Protein AF-A0A850H699-F1 (afdb_monomer_lite)

Organism: NCBI:txid2744473

Secondary structure (DSSP, 8-state):
---GGG--HHHHHHHHHHHHHS--TTHHHHHHHHHHHHHHHHHHHHT----PSPPPP-------SPTT--HHHHHHHHHHHHHHHHHHHHHHHHHHHHHHHHHHHHHHHTT--HHHHHHHHHHHHHHHHHHHHHHHHHHHHHHHHHHHHHHHHTT--

pLDDT: mean 83.94, std 10.74, range [43.38, 96.5]

Structure (mmCIF, N/CA/C/O backbone):
data_AF-A0A850H699-F1
#
_entry.id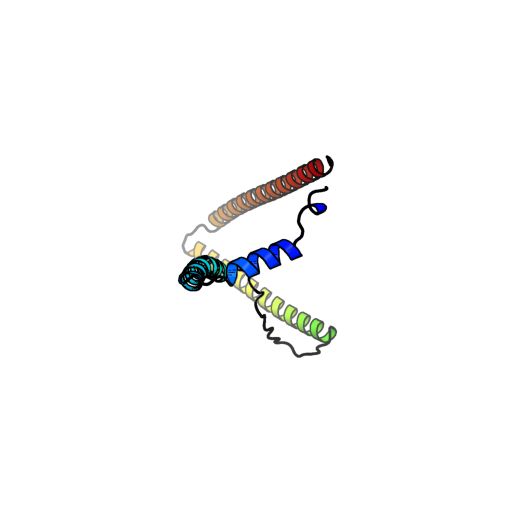   AF-A0A850H699-F1
#
loop_
_atom_site.group_PDB
_atom_site.id
_atom_site.type_symbol
_atom_site.label_atom_id
_atom_site.label_alt_id
_atom_site.label_comp_id
_atom_site.label_asym_id
_atom_site.label_entity_id
_atom_site.label_seq_id
_atom_site.pdbx_PDB_ins_code
_atom_site.Cartn_x
_atom_site.Cartn_y
_atom_site.Cartn_z
_atom_site.occupancy
_atom_site.B_iso_or_equiv
_atom_site.auth_seq_id
_atom_site.auth_comp_id
_atom_site.auth_asym_id
_atom_site.auth_atom_id
_atom_site.pdbx_PDB_model_num
ATOM 1 N N . MET A 1 1 ? 30.683 34.023 -32.585 1.00 48.34 1 MET A N 1
ATOM 2 C CA . MET A 1 1 ? 30.861 32.611 -32.997 1.00 48.34 1 MET A CA 1
ATOM 3 C C . MET A 1 1 ? 31.585 32.541 -34.344 1.00 48.34 1 MET A C 1
ATOM 5 O O . MET A 1 1 ? 30.946 32.694 -35.373 1.00 48.34 1 MET A O 1
ATOM 9 N N . ARG A 1 2 ? 32.918 32.373 -34.366 1.00 56.72 2 ARG A N 1
ATOM 10 C CA . ARG A 1 2 ? 33.699 32.250 -35.620 1.00 56.72 2 ARG A CA 1
ATOM 11 C C . ARG A 1 2 ? 34.943 31.365 -35.447 1.00 56.72 2 ARG A C 1
ATOM 13 O O . ARG A 1 2 ? 36.047 31.776 -35.778 1.00 56.72 2 ARG A O 1
ATOM 20 N N . MET A 1 3 ? 34.774 30.172 -34.872 1.00 56.69 3 MET A N 1
ATOM 21 C CA . MET A 1 3 ? 35.878 29.210 -34.679 1.00 56.69 3 MET A CA 1
ATOM 22 C C . MET A 1 3 ? 35.869 28.050 -35.687 1.00 56.69 3 MET A C 1
ATOM 24 O O . MET A 1 3 ? 36.895 27.417 -35.887 1.00 56.69 3 MET A O 1
ATOM 28 N N . ILE A 1 4 ? 34.760 27.812 -36.392 1.00 59.44 4 ILE A N 1
ATOM 29 C CA . ILE A 1 4 ? 34.589 26.633 -37.263 1.00 59.44 4 ILE A CA 1
ATOM 30 C C . ILE A 1 4 ? 35.245 26.823 -38.650 1.00 59.44 4 ILE A C 1
ATOM 32 O O . ILE A 1 4 ? 35.544 25.858 -39.337 1.00 59.44 4 ILE A O 1
ATOM 36 N N . THR A 1 5 ? 35.563 28.056 -39.059 1.00 61.34 5 THR A N 1
ATOM 37 C CA . THR A 1 5 ? 36.069 28.359 -40.416 1.00 61.34 5 THR A CA 1
ATOM 38 C C . THR A 1 5 ? 37.568 28.071 -40.616 1.00 61.34 5 THR A C 1
ATOM 40 O O . THR A 1 5 ? 38.038 28.092 -41.748 1.00 61.34 5 THR A O 1
ATOM 43 N N . ARG A 1 6 ? 38.340 27.816 -39.546 1.00 62.47 6 ARG A N 1
ATOM 44 C CA . ARG A 1 6 ? 39.788 27.505 -39.636 1.00 62.47 6 ARG A CA 1
ATOM 45 C C . ARG A 1 6 ? 40.108 26.012 -39.538 1.00 62.47 6 ARG A C 1
ATOM 47 O O . ARG A 1 6 ? 41.221 25.623 -39.874 1.00 62.47 6 ARG A O 1
ATOM 54 N N . T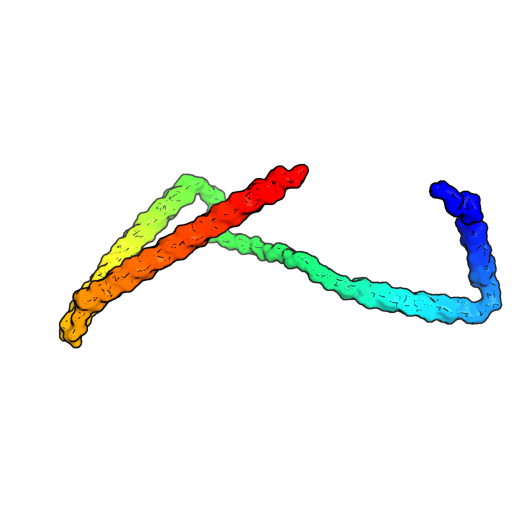YR A 1 7 ? 39.159 25.183 -39.107 1.00 64.31 7 TYR A N 1
ATOM 55 C CA . TYR A 1 7 ? 39.348 23.740 -39.000 1.00 64.31 7 TYR A CA 1
ATOM 56 C C . TYR A 1 7 ? 38.724 23.066 -40.217 1.00 64.31 7 TYR A C 1
ATOM 58 O O . TYR A 1 7 ? 37.514 23.122 -40.411 1.00 64.31 7 TYR A O 1
ATOM 66 N N . ASN A 1 8 ? 39.555 22.447 -41.056 1.00 78.75 8 ASN A N 1
ATOM 67 C CA . ASN A 1 8 ? 39.092 21.624 -42.167 1.00 78.75 8 ASN A CA 1
ATOM 68 C C . ASN A 1 8 ? 38.991 20.160 -41.688 1.00 78.75 8 ASN A C 1
ATOM 70 O O . ASN A 1 8 ? 40.013 19.469 -41.657 1.00 78.75 8 ASN A O 1
ATOM 74 N N . PRO A 1 9 ? 37.794 19.663 -41.314 1.00 78.38 9 PRO A N 1
ATOM 75 C CA . PRO A 1 9 ? 37.633 18.324 -40.741 1.00 78.38 9 PRO A CA 1
ATOM 76 C C . PRO A 1 9 ? 38.037 17.214 -41.718 1.00 78.38 9 PRO A C 1
ATOM 78 O O . PRO A 1 9 ? 38.524 16.168 -41.297 1.00 78.38 9 PRO A O 1
ATOM 81 N N . LYS A 1 10 ? 37.905 17.454 -43.031 1.00 80.12 10 LYS A N 1
ATOM 82 C CA . LYS A 1 10 ? 38.325 16.497 -44.063 1.00 80.12 10 LYS A CA 1
ATOM 83 C C . LYS A 1 10 ? 39.846 16.361 -44.114 1.00 80.12 10 LYS A C 1
ATOM 85 O O . LYS A 1 10 ? 40.349 15.249 -44.233 1.00 80.12 10 LYS A O 1
ATOM 90 N N . ALA A 1 11 ? 40.568 17.476 -43.991 1.00 81.25 11 ALA A N 1
ATOM 91 C CA . ALA A 1 11 ? 42.029 17.471 -43.961 1.00 81.25 11 ALA A CA 1
ATOM 92 C C . ALA A 1 11 ? 42.565 16.821 -42.677 1.00 81.25 11 ALA A C 1
ATOM 94 O O . ALA A 1 11 ? 43.474 16.005 -42.755 1.00 81.25 11 ALA A O 1
ATOM 95 N N . GLY A 1 12 ? 41.957 17.109 -41.519 1.00 82.81 12 GLY A N 1
ATOM 96 C CA . GLY A 1 12 ? 42.345 16.485 -40.248 1.00 82.81 12 GLY A CA 1
ATOM 97 C C . GLY A 1 12 ? 42.138 14.968 -40.232 1.00 82.81 12 GLY A C 1
ATOM 98 O O . GLY A 1 12 ? 43.000 14.232 -39.763 1.00 82.81 12 GLY A O 1
ATOM 99 N N . PHE A 1 13 ? 41.034 14.478 -40.806 1.00 86.19 13 PHE A N 1
ATOM 100 C CA . 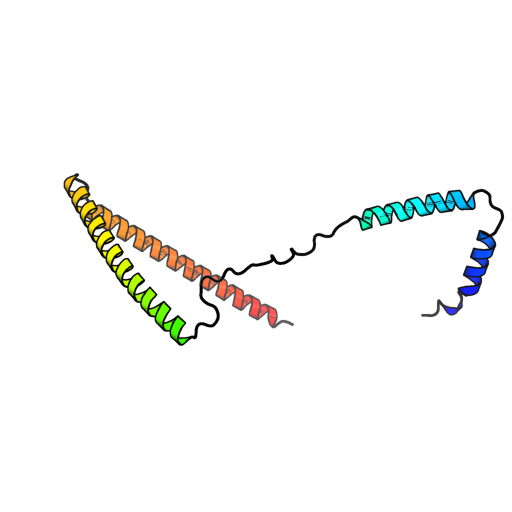PHE A 1 13 ? 40.800 13.038 -40.935 1.00 86.19 13 PHE A CA 1
ATOM 101 C C . PHE A 1 13 ? 41.794 12.366 -41.896 1.00 86.19 13 PHE A C 1
ATOM 103 O O . PHE A 1 13 ? 42.282 11.274 -41.614 1.00 86.19 13 PHE A O 1
ATOM 110 N N . ALA A 1 14 ? 42.121 13.020 -43.015 1.00 85.25 14 ALA A N 1
ATOM 111 C CA . ALA A 1 14 ? 43.112 12.516 -43.964 1.00 85.25 14 ALA A CA 1
ATOM 112 C C . ALA A 1 14 ? 44.522 12.447 -43.349 1.00 85.25 14 ALA A C 1
ATOM 114 O O . ALA A 1 14 ? 45.226 11.460 -43.561 1.00 85.25 14 ALA A O 1
ATOM 115 N N . ASP A 1 15 ? 44.906 13.453 -42.560 1.00 84.00 15 ASP A N 1
ATOM 116 C CA . ASP A 1 15 ? 46.196 13.504 -41.864 1.00 84.00 15 ASP A CA 1
ATOM 117 C C . ASP A 1 15 ? 46.294 12.423 -40.773 1.00 84.00 15 ASP A C 1
ATOM 119 O O . ASP A 1 15 ? 47.259 11.660 -40.721 1.00 84.00 15 ASP A O 1
ATOM 123 N N . PHE A 1 16 ? 45.225 12.244 -39.988 1.00 85.69 16 PHE A N 1
ATOM 124 C CA . PHE A 1 16 ? 45.109 11.147 -39.024 1.00 85.69 16 PHE A CA 1
ATOM 125 C C . PHE A 1 16 ? 45.217 9.767 -39.688 1.00 85.69 16 PHE A C 1
ATOM 127 O O . PHE A 1 16 ? 45.956 8.904 -39.217 1.00 85.69 16 PHE A O 1
ATOM 134 N N . TRP A 1 17 ? 44.509 9.549 -40.800 1.00 85.62 17 TRP A N 1
ATOM 135 C CA . TRP A 1 17 ? 44.537 8.277 -41.525 1.00 85.62 17 TRP A CA 1
ATOM 136 C C . TRP A 1 17 ? 45.917 7.974 -42.116 1.00 85.62 17 TRP A C 1
ATOM 138 O O . TRP A 1 17 ? 46.363 6.823 -42.110 1.00 85.62 17 TRP A O 1
ATOM 148 N N . ASN A 1 18 ? 46.608 9.007 -42.600 1.00 86.56 18 ASN A N 1
ATOM 149 C CA . ASN A 1 18 ? 47.973 8.896 -43.096 1.00 86.56 18 ASN A CA 1
ATOM 150 C C . ASN A 1 18 ? 48.942 8.470 -41.979 1.00 86.56 18 ASN A C 1
ATOM 152 O O . ASN A 1 18 ? 49.715 7.530 -42.170 1.00 86.56 18 ASN A O 1
ATOM 156 N N . GLU A 1 19 ? 48.851 9.086 -40.795 1.00 83.62 19 GLU A N 1
ATOM 157 C CA . GLU A 1 19 ? 49.666 8.711 -39.630 1.00 83.62 19 GLU A CA 1
ATOM 158 C C . GLU A 1 19 ? 49.338 7.295 -39.135 1.00 83.62 19 GLU A C 1
ATOM 160 O O . GLU A 1 19 ? 50.232 6.485 -38.896 1.00 83.62 19 GLU A O 1
ATOM 165 N N . PHE A 1 20 ? 48.053 6.945 -39.070 1.00 81.81 20 PHE A N 1
ATOM 166 C CA . PHE A 1 20 ? 47.583 5.632 -38.625 1.00 81.81 20 PHE A CA 1
ATOM 167 C C . PHE A 1 20 ? 48.072 4.480 -39.523 1.00 81.81 20 PHE A C 1
ATOM 169 O O . PHE A 1 20 ? 48.343 3.363 -39.060 1.00 81.81 20 PHE A O 1
ATOM 176 N N . ARG A 1 21 ? 48.215 4.739 -40.830 1.00 81.44 21 ARG A N 1
ATOM 177 C CA . ARG A 1 21 ? 48.663 3.745 -41.813 1.00 81.44 21 ARG A CA 1
ATOM 178 C C . ARG A 1 21 ? 50.179 3.517 -41.786 1.00 81.44 21 ARG A C 1
ATOM 180 O O . ARG A 1 21 ? 50.620 2.476 -42.285 1.00 81.44 21 ARG A O 1
ATOM 187 N N . ARG A 1 22 ? 50.972 4.395 -41.154 1.00 84.06 22 ARG A N 1
ATOM 188 C CA . ARG A 1 22 ? 52.435 4.244 -41.051 1.00 84.06 22 ARG A CA 1
ATOM 189 C C . ARG A 1 22 ? 52.844 2.915 -40.403 1.00 84.06 22 ARG A C 1
ATOM 191 O O . ARG A 1 22 ? 52.192 2.475 -39.457 1.00 84.06 22 ARG A O 1
ATOM 198 N N . PRO A 1 23 ? 53.920 2.260 -40.880 1.00 77.12 23 PRO A N 1
ATOM 199 C CA . PRO A 1 23 ? 54.410 0.984 -40.363 1.00 77.12 23 PRO A CA 1
ATOM 200 C C . PRO A 1 23 ? 55.000 1.097 -38.946 1.00 77.12 23 PRO A C 1
ATOM 202 O O . PRO A 1 23 ? 56.211 1.090 -38.775 1.00 77.12 23 PRO A O 1
ATOM 205 N N . ASN A 1 24 ? 54.146 1.186 -37.921 1.00 80.56 24 ASN A N 1
ATOM 206 C CA . ASN A 1 24 ? 54.548 1.106 -36.513 1.00 80.56 24 ASN A CA 1
ATOM 207 C C . ASN A 1 24 ? 54.186 -0.280 -35.931 1.00 80.56 24 ASN A C 1
ATOM 209 O O . ASN A 1 24 ? 53.016 -0.680 -36.040 1.00 80.56 24 ASN A O 1
ATOM 213 N N . PRO A 1 25 ? 55.143 -1.011 -35.322 1.00 83.44 25 PRO A N 1
ATOM 214 C CA . PRO A 1 25 ? 54.891 -2.319 -34.711 1.00 83.44 25 PRO A CA 1
ATOM 215 C C . PRO A 1 25 ? 53.939 -2.263 -33.503 1.00 83.44 25 PRO A C 1
ATOM 217 O O . PRO A 1 25 ? 53.203 -3.217 -33.269 1.00 83.44 25 PRO A O 1
ATOM 220 N N . TYR A 1 26 ? 53.880 -1.146 -32.769 1.00 84.81 26 TYR A N 1
ATOM 221 C CA . TYR A 1 26 ? 53.115 -1.038 -31.517 1.00 84.81 26 TYR A CA 1
ATOM 222 C C . TYR A 1 26 ? 51.705 -0.453 -31.667 1.00 84.81 26 TYR A C 1
ATOM 224 O O . TYR A 1 26 ? 51.009 -0.268 -30.669 1.00 84.81 26 TYR A O 1
ATOM 232 N N . ARG A 1 27 ? 51.239 -0.193 -32.896 1.00 84.12 27 ARG A N 1
ATOM 233 C CA . ARG A 1 27 ? 49.936 0.457 -33.129 1.00 84.12 27 ARG A CA 1
ATOM 234 C C . ARG A 1 27 ? 48.764 -0.325 -32.527 1.00 84.12 27 ARG A C 1
ATOM 236 O O . ARG A 1 27 ? 47.950 0.234 -31.805 1.00 84.12 27 ARG A O 1
ATOM 243 N N . TRP A 1 28 ? 48.707 -1.627 -32.793 1.00 86.38 28 TRP A N 1
ATOM 244 C CA . TRP A 1 28 ? 47.604 -2.487 -32.381 1.00 86.38 28 TRP A CA 1
ATOM 245 C C . TRP A 1 28 ? 47.640 -2.772 -30.878 1.00 86.38 28 TRP A C 1
ATOM 247 O O . TRP A 1 28 ? 46.590 -2.641 -30.257 1.00 86.38 28 TRP A O 1
ATOM 257 N N . PRO A 1 29 ? 48.807 -3.056 -30.260 1.00 91.31 29 PRO A N 1
ATOM 258 C CA . PRO A 1 29 ? 48.903 -3.178 -28.808 1.00 91.31 29 PRO A CA 1
ATOM 259 C C . PRO A 1 29 ? 48.442 -1.928 -28.050 1.00 91.31 29 PRO A C 1
ATOM 261 O O . PRO A 1 29 ? 47.638 -2.038 -27.131 1.00 91.31 29 PRO A O 1
ATOM 264 N N . ILE A 1 30 ? 48.900 -0.734 -28.443 1.00 90.06 30 ILE A N 1
ATOM 265 C CA . ILE A 1 30 ? 48.552 0.511 -27.737 1.00 90.06 30 ILE A CA 1
ATOM 266 C C . ILE A 1 30 ? 47.060 0.836 -27.902 1.00 90.06 30 ILE A C 1
ATOM 268 O O . ILE A 1 30 ? 46.393 1.211 -26.935 1.00 90.06 30 ILE A O 1
ATOM 272 N N . LEU A 1 31 ? 46.512 0.648 -29.107 1.00 89.81 31 LEU A N 1
ATOM 273 C CA . LEU A 1 31 ? 45.079 0.821 -29.368 1.00 89.81 31 LEU A CA 1
ATOM 274 C C . LEU A 1 31 ? 44.230 -0.190 -28.598 1.00 89.81 31 LEU A C 1
ATOM 276 O O . LEU A 1 31 ? 43.202 0.178 -28.041 1.00 89.81 31 LEU A O 1
ATOM 280 N N . ALA A 1 32 ? 44.670 -1.445 -28.526 1.00 93.12 32 ALA A N 1
ATOM 281 C CA . ALA A 1 32 ? 43.974 -2.473 -27.770 1.00 93.12 32 ALA A CA 1
ATOM 282 C C . ALA A 1 32 ? 43.964 -2.144 -26.273 1.00 93.12 32 ALA A C 1
ATOM 284 O O . ALA A 1 32 ? 42.907 -2.181 -25.659 1.00 93.12 32 ALA A O 1
ATOM 285 N N . VAL A 1 33 ? 45.101 -1.754 -25.688 1.00 96.12 33 VAL A N 1
ATOM 286 C CA . VAL A 1 33 ? 45.185 -1.420 -24.254 1.00 96.12 33 VAL A CA 1
ATOM 287 C C . VAL A 1 33 ? 44.330 -0.196 -23.910 1.00 96.12 33 VAL A C 1
ATOM 289 O O . VAL A 1 33 ? 43.546 -0.242 -22.963 1.00 96.12 33 VAL A O 1
ATOM 292 N N . SER A 1 34 ? 44.437 0.881 -24.691 1.00 94.44 34 SER A N 1
ATOM 293 C CA . SER A 1 34 ? 43.645 2.104 -24.472 1.00 94.44 34 SER A CA 1
ATOM 294 C C . SER A 1 34 ? 42.145 1.884 -24.696 1.00 94.44 34 SER A C 1
ATOM 296 O O . SER A 1 34 ? 41.321 2.370 -23.915 1.00 94.44 34 SER A O 1
ATOM 298 N N . GLY A 1 35 ? 41.785 1.100 -25.715 1.00 95.56 35 GLY A N 1
ATOM 299 C CA . GLY A 1 35 ? 40.417 0.662 -25.959 1.00 95.56 35 GLY A CA 1
ATOM 300 C C . GLY A 1 35 ? 39.883 -0.162 -24.793 1.00 95.56 35 GLY A C 1
ATOM 301 O O . GLY A 1 35 ? 38.846 0.185 -24.240 1.00 95.56 35 GLY A O 1
ATOM 302 N N . CYS A 1 36 ? 40.614 -1.190 -24.357 1.00 96.50 36 CYS A N 1
ATOM 303 C CA . CYS A 1 36 ? 40.228 -2.038 -23.230 1.00 96.50 36 CYS A CA 1
ATOM 304 C C . CYS A 1 36 ? 39.972 -1.229 -21.956 1.00 96.50 36 CYS A C 1
ATOM 306 O O . CYS A 1 36 ? 38.943 -1.444 -21.330 1.00 96.50 36 CYS A O 1
ATOM 308 N N . MET A 1 37 ? 40.843 -0.275 -21.602 1.00 94.75 37 MET A N 1
ATOM 309 C CA . MET A 1 37 ? 40.636 0.579 -20.421 1.00 94.75 37 MET A CA 1
ATOM 310 C C . MET A 1 37 ? 39.372 1.444 -20.524 1.00 94.75 37 MET A C 1
ATOM 312 O O . MET A 1 37 ? 38.646 1.625 -19.547 1.00 94.75 37 MET A O 1
ATOM 316 N N . THR A 1 38 ? 39.092 1.974 -21.716 1.00 94.94 38 THR A N 1
ATOM 317 C CA . THR A 1 38 ? 37.920 2.829 -21.945 1.00 94.94 38 THR A CA 1
ATOM 318 C C . THR A 1 38 ? 36.634 2.004 -21.931 1.00 94.94 38 THR A C 1
ATOM 320 O O . THR A 1 38 ? 35.677 2.337 -21.234 1.00 94.94 38 THR A O 1
ATOM 323 N N . PHE A 1 39 ? 36.616 0.888 -22.660 1.00 95.56 39 PHE A N 1
ATOM 324 C CA . PHE A 1 39 ? 35.464 -0.002 -22.723 1.00 95.56 39 PHE A CA 1
ATOM 325 C C . PHE A 1 39 ? 35.209 -0.717 -21.399 1.00 95.56 39 PHE A C 1
ATOM 327 O O . PHE A 1 39 ? 34.048 -0.935 -21.078 1.00 95.56 39 PHE A O 1
ATOM 334 N N . SER A 1 40 ? 36.233 -1.020 -20.593 1.00 94.81 40 SER A N 1
ATOM 335 C CA . SER A 1 40 ? 36.025 -1.590 -19.256 1.00 94.81 40 SER A CA 1
ATOM 336 C C . SER A 1 40 ? 35.291 -0.627 -18.328 1.00 94.81 40 SER A C 1
ATOM 338 O O . SER A 1 40 ? 34.426 -1.055 -17.569 1.00 94.81 40 SER A O 1
ATOM 340 N N . LEU A 1 41 ? 35.591 0.673 -18.415 1.00 93.06 41 LEU A N 1
ATOM 341 C CA . LEU A 1 41 ? 34.887 1.689 -17.634 1.00 93.06 41 LEU A CA 1
ATOM 342 C C . LEU A 1 41 ? 33.425 1.805 -18.084 1.00 93.06 41 LEU A C 1
ATOM 344 O O . LEU A 1 41 ? 32.522 1.789 -17.253 1.00 93.06 41 LEU A O 1
ATOM 348 N N . LEU A 1 42 ? 33.186 1.861 -19.398 1.00 92.19 42 LEU A N 1
ATOM 349 C CA . LEU A 1 42 ? 31.828 1.904 -19.948 1.00 92.19 42 LEU A CA 1
ATOM 350 C C . LEU A 1 42 ? 31.033 0.639 -19.611 1.00 92.19 42 LEU A C 1
ATOM 352 O O . LEU A 1 42 ? 29.859 0.733 -19.279 1.00 92.19 42 LEU A O 1
ATOM 356 N N . TRP A 1 43 ? 31.671 -0.529 -19.655 1.00 92.38 43 TRP A N 1
ATOM 357 C CA . TRP A 1 43 ? 31.068 -1.808 -19.286 1.00 92.38 43 TRP A CA 1
ATOM 358 C C . TRP A 1 43 ? 30.680 -1.865 -17.805 1.00 92.38 43 TRP A C 1
ATOM 360 O O . TRP A 1 43 ? 29.661 -2.456 -17.460 1.00 92.38 43 TRP A O 1
ATOM 370 N N . MET A 1 44 ? 31.477 -1.253 -16.925 1.00 89.12 44 MET A N 1
ATOM 371 C CA . MET A 1 44 ? 31.163 -1.152 -15.499 1.00 89.12 44 MET A CA 1
ATOM 372 C C . MET A 1 44 ? 29.948 -0.250 -15.256 1.00 89.12 44 MET A C 1
ATOM 374 O O . MET A 1 44 ? 29.059 -0.629 -14.506 1.00 89.12 44 MET A O 1
ATOM 378 N N . VAL A 1 45 ? 29.886 0.905 -15.922 1.00 87.56 45 VAL A N 1
ATOM 379 C CA . VAL A 1 45 ? 28.751 1.836 -15.802 1.00 87.56 45 VAL A CA 1
ATOM 380 C C . VAL A 1 45 ? 27.481 1.263 -16.440 1.00 87.56 45 VAL A C 1
ATOM 382 O O . VAL A 1 45 ? 26.394 1.423 -15.906 1.00 87.56 45 VAL A O 1
ATOM 385 N N . ALA A 1 46 ? 27.599 0.554 -17.564 1.00 86.06 46 ALA A N 1
ATOM 386 C CA . ALA A 1 46 ? 26.454 -0.026 -18.268 1.00 86.06 46 ALA A CA 1
ATOM 387 C C . ALA A 1 46 ? 25.753 -1.161 -17.499 1.00 86.06 46 ALA A C 1
ATOM 389 O O . ALA A 1 46 ? 24.636 -1.518 -17.854 1.00 86.06 46 ALA A O 1
ATOM 390 N N . GLN A 1 47 ? 26.402 -1.737 -16.483 1.00 81.50 47 GLN A N 1
ATOM 391 C CA . GLN A 1 47 ? 25.804 -2.742 -15.597 1.00 81.50 47 GLN A CA 1
ATOM 392 C C . GLN A 1 47 ? 24.974 -2.132 -14.464 1.00 81.50 47 GLN A C 1
ATOM 394 O O . GLN A 1 47 ? 24.342 -2.871 -13.712 1.00 81.50 47 GLN A O 1
ATOM 399 N N . GLU A 1 48 ? 25.012 -0.814 -14.284 1.00 77.44 48 GLU A N 1
ATOM 400 C CA . GLU A 1 48 ? 24.261 -0.165 -13.222 1.00 77.44 48 GLU A CA 1
ATOM 401 C C . GLU A 1 48 ? 22.778 -0.079 -13.608 1.00 77.44 48 GLU A C 1
ATOM 403 O O . GLU A 1 48 ? 22.355 0.793 -14.368 1.00 77.44 48 GLU A O 1
ATOM 408 N N . ASP A 1 49 ? 21.980 -1.005 -13.078 1.00 72.56 49 ASP A N 1
ATOM 409 C CA . ASP A 1 49 ? 20.527 -0.945 -13.172 1.00 72.56 49 ASP A CA 1
ATOM 410 C C . ASP A 1 49 ? 20.000 0.108 -12.190 1.00 72.56 49 ASP A C 1
ATOM 412 O O . ASP A 1 49 ? 19.999 -0.071 -10.968 1.00 72.56 49 ASP A O 1
ATOM 416 N N . VAL A 1 50 ? 19.519 1.230 -12.726 1.00 68.81 50 VAL A N 1
ATOM 417 C CA . VAL A 1 50 ? 18.743 2.193 -11.942 1.00 68.81 50 VAL A CA 1
ATOM 418 C C . VAL A 1 50 ? 17.408 1.534 -11.614 1.00 68.81 50 VAL A C 1
ATOM 420 O O . VAL A 1 50 ? 16.614 1.256 -12.514 1.00 68.81 50 VAL A O 1
ATOM 423 N N . ILE A 1 51 ? 17.148 1.286 -10.327 1.00 67.12 51 ILE A N 1
ATOM 424 C CA . ILE A 1 51 ? 15.848 0.798 -9.856 1.00 67.12 51 ILE A CA 1
ATOM 425 C C . ILE A 1 51 ? 14.806 1.861 -10.220 1.00 67.12 51 ILE A C 1
ATOM 427 O O . ILE A 1 51 ? 14.681 2.891 -9.556 1.00 67.12 51 ILE A O 1
ATOM 431 N N . GLY A 1 52 ? 14.091 1.629 -11.321 1.00 71.69 52 GLY A N 1
ATOM 432 C CA . GLY A 1 52 ? 12.943 2.433 -11.711 1.00 71.69 52 GLY A CA 1
ATOM 433 C C . GLY A 1 52 ? 11.845 2.364 -10.645 1.00 71.69 52 GLY A C 1
ATOM 434 O O . GLY A 1 52 ? 11.865 1.477 -9.785 1.00 71.69 52 GLY A O 1
ATOM 435 N N . PRO A 1 53 ? 10.869 3.287 -10.673 1.00 76.62 53 PRO A N 1
ATOM 436 C CA . PRO A 1 53 ? 9.706 3.182 -9.802 1.00 76.62 53 PRO A CA 1
ATOM 437 C C . PRO A 1 53 ? 9.074 1.784 -9.942 1.00 76.62 53 PRO A C 1
ATOM 439 O O . PRO A 1 53 ? 9.074 1.228 -11.044 1.00 76.62 53 PRO A O 1
ATOM 442 N N . PRO A 1 54 ? 8.568 1.194 -8.843 1.00 78.06 54 PRO A N 1
ATOM 443 C CA . PRO A 1 54 ? 8.049 -0.166 -8.856 1.00 78.06 54 PRO A CA 1
ATOM 444 C C . PRO A 1 54 ? 6.971 -0.314 -9.933 1.00 78.06 54 PRO A C 1
ATOM 446 O O . PRO A 1 54 ? 6.049 0.501 -10.015 1.00 78.06 54 PRO A O 1
ATOM 449 N N . VAL A 1 55 ? 7.100 -1.354 -10.761 1.00 76.06 55 VAL A N 1
ATOM 450 C CA . VAL A 1 55 ? 6.085 -1.713 -11.758 1.00 76.06 55 VAL A CA 1
ATOM 451 C C . VAL A 1 55 ? 4.764 -1.945 -11.011 1.00 76.06 55 VAL A C 1
ATOM 453 O O . VAL A 1 55 ? 4.775 -2.657 -10.000 1.00 76.06 55 VAL A O 1
ATOM 456 N N . PRO A 1 56 ? 3.640 -1.335 -11.438 1.00 77.88 56 PRO A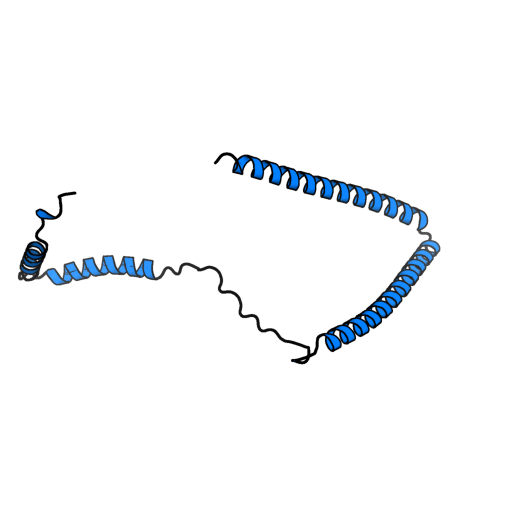 N 1
ATOM 457 C CA . PRO A 1 56 ? 2.364 -1.545 -10.771 1.00 77.88 56 PRO A CA 1
ATOM 458 C C . PRO A 1 56 ? 2.024 -3.045 -10.771 1.00 77.88 56 PRO A C 1
ATOM 460 O O . PRO A 1 56 ? 2.206 -3.705 -11.796 1.00 77.88 56 PRO A O 1
ATOM 463 N N . PRO A 1 57 ? 1.565 -3.600 -9.637 1.00 80.12 57 PRO A N 1
ATOM 464 C CA . PRO A 1 57 ? 1.278 -5.023 -9.535 1.00 80.12 57 PRO A CA 1
ATOM 465 C C . PRO A 1 57 ? 0.130 -5.415 -10.468 1.00 80.12 57 PRO A C 1
ATOM 467 O O . PRO A 1 57 ? -0.856 -4.688 -10.603 1.00 80.12 57 PRO A O 1
ATOM 470 N N . GLU A 1 58 ? 0.234 -6.596 -11.074 1.00 79.00 58 GLU A N 1
ATOM 471 C CA . GLU A 1 58 ? -0.862 -7.190 -11.837 1.00 79.00 58 GLU A CA 1
ATOM 472 C C . GLU A 1 58 ? -1.970 -7.637 -10.871 1.00 79.00 58 GLU A C 1
ATOM 474 O O . GLU A 1 58 ? -1.816 -8.594 -10.111 1.00 79.00 58 GLU A O 1
ATOM 479 N N . VAL A 1 59 ? -3.096 -6.919 -10.868 1.00 79.44 59 VAL A N 1
ATOM 480 C CA . VAL A 1 59 ? -4.260 -7.249 -10.035 1.00 79.44 59 VAL A CA 1
ATOM 481 C C . VAL A 1 59 ? -5.208 -8.145 -10.828 1.00 79.44 59 VAL A C 1
ATOM 483 O O . VAL A 1 59 ? -5.859 -7.697 -11.770 1.00 79.44 59 VAL A O 1
ATOM 486 N N . THR A 1 60 ? -5.321 -9.413 -10.425 1.00 78.62 60 THR A N 1
ATOM 487 C CA . THR A 1 60 ? -6.377 -10.307 -10.921 1.00 78.62 60 THR A CA 1
ATOM 488 C C . THR A 1 60 ? -7.627 -10.120 -10.068 1.00 78.62 60 THR A C 1
ATOM 490 O O . THR A 1 60 ? -7.646 -10.489 -8.893 1.00 78.62 60 THR A O 1
ATOM 493 N N . TYR A 1 61 ? -8.679 -9.546 -10.648 1.00 74.94 61 TYR A N 1
ATOM 494 C CA . TYR A 1 61 ? -9.974 -9.425 -9.983 1.00 74.94 61 TYR A CA 1
ATOM 495 C C . TYR A 1 61 ? -10.731 -10.753 -10.070 1.00 74.94 61 TYR A C 1
ATOM 497 O O . TYR A 1 61 ? -11.058 -11.220 -11.156 1.00 74.94 61 TYR A O 1
ATOM 505 N N . ILE A 1 62 ? -11.028 -11.350 -8.917 1.00 75.00 62 ILE A N 1
ATOM 506 C CA . ILE A 1 62 ? -11.914 -12.512 -8.810 1.00 75.00 62 ILE A CA 1
ATOM 507 C C . ILE A 1 62 ? -13.307 -11.974 -8.483 1.00 75.00 62 ILE A C 1
ATOM 509 O O . ILE A 1 62 ? -13.561 -11.543 -7.358 1.00 75.00 62 ILE A O 1
ATOM 513 N N . THR A 1 63 ? -14.205 -11.947 -9.466 1.00 73.25 63 THR A N 1
ATOM 514 C CA . THR A 1 63 ? -15.595 -11.530 -9.258 1.00 73.25 63 THR A CA 1
ATOM 515 C C . THR A 1 63 ? -16.409 -12.709 -8.720 1.00 73.25 63 THR A C 1
ATOM 517 O O . THR A 1 63 ? -16.456 -13.784 -9.308 1.00 73.25 63 THR A O 1
ATOM 520 N N . SER A 1 64 ? -17.052 -12.530 -7.564 1.00 72.81 64 SER A N 1
ATOM 521 C CA . SER A 1 64 ? -17.955 -13.529 -6.964 1.00 72.81 64 SER A CA 1
ATOM 522 C C . SER A 1 64 ? -19.408 -13.387 -7.428 1.00 72.81 64 SER A C 1
ATOM 524 O O . SER A 1 64 ? -20.262 -14.200 -7.078 1.00 72.81 64 SER A O 1
ATOM 526 N N . PHE A 1 65 ? -19.704 -12.343 -8.199 1.00 74.56 65 PHE A N 1
ATOM 527 C CA . PHE A 1 65 ? -21.036 -12.035 -8.696 1.00 74.56 65 PHE A CA 1
ATOM 528 C C . PHE A 1 65 ? -21.158 -12.410 -10.172 1.00 74.56 65 PHE A C 1
ATOM 530 O O . PHE A 1 65 ? -20.201 -12.255 -10.926 1.00 74.56 65 PHE A O 1
ATOM 537 N N . ALA A 1 66 ? -22.344 -12.867 -10.581 1.00 72.06 66 ALA A N 1
ATOM 538 C CA . ALA A 1 66 ? -22.629 -13.179 -11.977 1.00 72.06 66 ALA A CA 1
ATOM 539 C C . ALA A 1 66 ? -22.369 -11.961 -12.884 1.00 72.06 66 ALA A C 1
ATOM 541 O O . ALA A 1 66 ? -22.753 -10.835 -12.551 1.00 72.06 66 ALA A O 1
ATOM 542 N N . GLU A 1 67 ? -21.718 -12.192 -14.024 1.00 72.81 67 GLU A N 1
ATOM 543 C CA . GLU A 1 67 ? -21.513 -11.165 -15.045 1.00 72.81 67 GLU A CA 1
ATOM 544 C C . GLU A 1 67 ? -22.864 -10.738 -15.641 1.00 72.81 67 GLU A C 1
ATOM 546 O O . GLU A 1 67 ? -23.727 -11.572 -15.907 1.00 72.81 67 GLU A O 1
ATOM 551 N N . GLY A 1 68 ? -23.062 -9.430 -15.837 1.00 77.44 68 GLY A N 1
ATOM 552 C CA . GLY A 1 68 ? -24.258 -8.894 -16.499 1.00 77.44 68 GLY A CA 1
ATOM 553 C C . GLY A 1 68 ? -25.496 -8.694 -15.618 1.00 77.44 68 GLY A C 1
ATOM 554 O O . GLY A 1 68 ? -26.574 -8.469 -16.165 1.00 77.44 68 GLY A O 1
ATOM 555 N N . ARG A 1 69 ? -25.374 -8.740 -14.281 1.00 79.19 69 ARG A N 1
ATOM 556 C CA . ARG A 1 69 ? -26.479 -8.333 -13.391 1.00 79.19 69 ARG A CA 1
ATOM 557 C C . ARG A 1 69 ? -26.903 -6.898 -13.680 1.00 79.19 69 ARG A C 1
ATOM 559 O O . ARG A 1 69 ? -26.063 -6.009 -13.810 1.00 79.19 69 ARG A O 1
ATOM 566 N N . THR A 1 70 ? -28.207 -6.680 -13.724 1.00 84.06 70 THR A N 1
ATOM 567 C CA . THR A 1 70 ? -28.786 -5.345 -13.855 1.00 84.06 70 THR A CA 1
ATOM 568 C C . THR A 1 70 ? -28.704 -4.586 -12.529 1.00 84.06 70 THR A C 1
ATOM 570 O O . THR A 1 70 ? -28.724 -5.184 -11.450 1.00 84.06 70 THR A O 1
ATOM 573 N N . ASP A 1 71 ? -28.672 -3.253 -12.588 1.00 82.19 71 ASP A N 1
ATOM 574 C CA . ASP A 1 71 ? -28.653 -2.400 -11.389 1.00 82.19 71 ASP A CA 1
ATOM 575 C C . ASP A 1 71 ? -29.841 -2.681 -10.451 1.00 82.19 71 ASP A C 1
ATOM 577 O O . ASP A 1 71 ? -29.707 -2.617 -9.228 1.00 82.19 71 ASP A O 1
ATOM 581 N N . ALA A 1 72 ? -30.995 -3.061 -11.012 1.00 82.88 72 ALA A N 1
ATOM 582 C CA . ALA A 1 72 ? -32.186 -3.432 -10.252 1.00 82.88 72 ALA A CA 1
ATOM 583 C C . ALA A 1 72 ? -31.988 -4.722 -9.435 1.00 82.88 72 ALA A C 1
ATOM 585 O O . ALA A 1 72 ? -32.395 -4.790 -8.275 1.00 82.88 72 ALA A O 1
ATOM 586 N N . GLU A 1 73 ? -31.326 -5.731 -10.004 1.00 81.94 73 GLU A N 1
ATOM 587 C CA . GLU A 1 73 ? -31.005 -6.981 -9.303 1.00 81.94 73 GLU A CA 1
ATOM 588 C C . GLU A 1 73 ? -29.938 -6.768 -8.224 1.00 81.94 73 GLU A C 1
ATOM 590 O O . GLU A 1 73 ? -29.995 -7.389 -7.161 1.00 81.94 73 GLU A O 1
ATOM 595 N N . ILE A 1 74 ? -28.986 -5.860 -8.462 1.00 83.06 74 ILE A N 1
ATOM 596 C CA . ILE A 1 74 ? -27.987 -5.462 -7.461 1.00 83.06 74 ILE A CA 1
ATOM 597 C C . ILE A 1 74 ? -28.674 -4.770 -6.282 1.00 83.06 74 ILE A C 1
ATOM 599 O O . ILE A 1 74 ? -28.422 -5.134 -5.133 1.00 83.06 74 ILE A O 1
ATOM 603 N N . ALA A 1 75 ? -29.566 -3.815 -6.553 1.00 85.81 75 ALA A N 1
ATOM 604 C CA . ALA A 1 75 ? -30.310 -3.112 -5.514 1.00 85.81 75 ALA A CA 1
ATOM 605 C C . ALA A 1 75 ? -31.158 -4.080 -4.676 1.00 85.81 75 ALA A C 1
ATOM 607 O O . ALA A 1 75 ? -31.054 -4.068 -3.452 1.00 85.81 75 ALA A O 1
ATOM 608 N N . ALA A 1 76 ? -31.910 -4.978 -5.321 1.00 87.12 76 ALA A N 1
ATOM 609 C CA . ALA A 1 76 ? -32.718 -5.980 -4.628 1.00 87.12 76 ALA A CA 1
ATOM 610 C C . ALA A 1 76 ? -31.865 -6.922 -3.759 1.00 87.12 76 ALA A C 1
ATOM 612 O O . ALA A 1 76 ? -32.203 -7.178 -2.602 1.00 87.12 76 ALA A O 1
ATOM 613 N N . SER A 1 77 ? -30.728 -7.397 -4.284 1.00 84.44 77 SER A N 1
ATOM 614 C CA . SER A 1 77 ? -29.797 -8.244 -3.529 1.00 84.44 77 SER A CA 1
ATOM 615 C C . SER A 1 77 ? -29.192 -7.516 -2.328 1.00 84.44 77 SER A C 1
ATOM 617 O O . SER A 1 77 ? -28.984 -8.135 -1.286 1.00 84.44 77 SER A O 1
ATOM 619 N N . ASN A 1 78 ? -28.890 -6.225 -2.463 1.00 87.69 78 ASN A N 1
ATOM 620 C CA . ASN A 1 78 ? -28.331 -5.431 -1.376 1.00 87.69 78 ASN A CA 1
ATOM 621 C C . ASN A 1 78 ? -29.371 -5.165 -0.290 1.00 87.69 78 ASN A C 1
ATOM 623 O O . ASN A 1 78 ? -29.049 -5.313 0.883 1.00 87.69 78 ASN A O 1
ATOM 627 N N . THR A 1 79 ? -30.612 -4.835 -0.660 1.00 91.19 79 THR A N 1
ATOM 628 C CA . THR A 1 79 ? -31.701 -4.636 0.306 1.00 91.19 79 THR A CA 1
ATOM 629 C C . THR A 1 79 ? -31.966 -5.907 1.108 1.00 91.19 79 THR A C 1
ATOM 631 O O . THR A 1 79 ? -31.970 -5.848 2.332 1.00 91.19 79 THR A O 1
ATOM 634 N N . ALA A 1 80 ? -32.073 -7.065 0.449 1.00 90.00 80 ALA A N 1
ATOM 635 C CA . ALA A 1 80 ? -32.270 -8.340 1.140 1.00 90.00 80 ALA A CA 1
ATOM 636 C C . ALA A 1 80 ? -31.106 -8.675 2.092 1.00 90.00 80 ALA A C 1
ATOM 638 O O . ALA A 1 80 ? -31.313 -9.147 3.210 1.00 90.00 80 ALA A O 1
ATOM 639 N N . ASN A 1 81 ? -29.866 -8.398 1.677 1.00 88.75 81 ASN A N 1
ATOM 640 C CA . ASN A 1 81 ? -28.704 -8.588 2.542 1.00 88.75 81 ASN A CA 1
ATOM 641 C C . ASN A 1 81 ? -28.689 -7.611 3.722 1.00 88.75 81 ASN A C 1
ATOM 643 O O . ASN A 1 81 ? -28.295 -8.008 4.817 1.00 88.75 81 ASN A O 1
ATOM 647 N N . GLN A 1 82 ? -29.116 -6.365 3.512 1.00 89.44 82 GLN A N 1
ATOM 648 C CA . GLN A 1 82 ? -29.195 -5.364 4.569 1.00 89.44 82 GLN A CA 1
ATOM 649 C C . GLN A 1 82 ? -30.233 -5.766 5.615 1.00 89.44 82 GLN A C 1
ATOM 651 O O . GLN A 1 82 ? -29.918 -5.761 6.797 1.00 89.44 82 GLN A O 1
ATOM 656 N N . GLU A 1 83 ? -31.415 -6.217 5.193 1.00 93.00 83 GLU A N 1
ATOM 657 C CA . GLU A 1 83 ? -32.457 -6.708 6.102 1.00 93.00 83 GLU A CA 1
ATOM 658 C C . GLU A 1 83 ? -31.950 -7.878 6.958 1.00 93.00 83 GLU A C 1
ATOM 660 O O . GLU A 1 83 ? -32.056 -7.847 8.185 1.00 93.00 83 GLU A O 1
ATOM 665 N N . MET A 1 84 ? -31.303 -8.874 6.340 1.00 91.31 84 MET A N 1
ATOM 666 C CA . MET A 1 84 ? -30.701 -9.986 7.086 1.00 91.31 84 MET A CA 1
ATOM 667 C C . MET A 1 84 ? -29.613 -9.514 8.060 1.00 91.31 84 MET A C 1
ATOM 669 O O . MET A 1 84 ? -29.507 -10.017 9.181 1.00 91.31 84 MET A O 1
ATOM 673 N N . GLN A 1 85 ? -28.779 -8.562 7.643 1.00 91.06 85 GLN A N 1
ATOM 674 C CA . GLN A 1 85 ? -27.713 -8.028 8.484 1.00 91.06 85 GLN A CA 1
ATOM 675 C C . GLN A 1 85 ? -28.271 -7.228 9.665 1.00 91.06 85 GLN A C 1
ATOM 677 O O . GLN A 1 85 ? -27.767 -7.371 10.783 1.00 91.06 85 GLN A O 1
ATOM 682 N N . ASP A 1 86 ? -29.327 -6.452 9.450 1.00 92.94 86 ASP A N 1
ATOM 683 C CA . ASP A 1 86 ? -30.005 -5.677 10.484 1.00 92.94 86 ASP A CA 1
ATOM 684 C C . ASP A 1 86 ? -30.655 -6.610 11.518 1.00 92.94 86 ASP A C 1
ATOM 686 O O . ASP A 1 86 ? -30.494 -6.412 12.726 1.00 92.94 86 ASP A O 1
ATOM 690 N N . GLU A 1 87 ? -31.299 -7.697 11.079 1.00 92.94 87 GLU A N 1
ATOM 691 C CA . GLU A 1 87 ? -31.867 -8.711 11.974 1.00 92.94 87 GLU A CA 1
ATOM 692 C C . GLU A 1 87 ? -30.804 -9.395 12.844 1.00 92.94 87 GLU A C 1
ATOM 694 O O . GLU A 1 87 ? -30.983 -9.555 14.062 1.00 92.94 87 GLU A O 1
ATOM 699 N N . LEU A 1 88 ? -29.684 -9.794 12.233 1.00 92.25 88 LEU A N 1
ATOM 700 C CA . LEU A 1 88 ? -28.562 -10.416 12.935 1.00 92.25 88 LEU A CA 1
ATOM 701 C C . LEU A 1 88 ? -27.919 -9.449 13.929 1.00 92.25 88 LEU A C 1
ATOM 703 O O . LEU A 1 88 ? -27.625 -9.843 15.061 1.00 92.25 88 LEU A O 1
ATOM 707 N N . THR A 1 89 ? -27.748 -8.189 13.534 1.00 92.75 89 THR A N 1
ATOM 708 C CA . THR A 1 89 ? -27.193 -7.133 14.387 1.00 92.75 89 THR A CA 1
ATOM 709 C C . THR A 1 89 ? -28.105 -6.889 15.581 1.00 92.75 89 THR A C 1
ATOM 711 O O . THR A 1 89 ? -27.658 -6.987 16.723 1.00 92.75 89 THR A O 1
ATOM 714 N N . ALA A 1 90 ? -29.409 -6.731 15.353 1.00 93.50 90 ALA A N 1
ATOM 715 C CA . ALA A 1 90 ? -30.382 -6.574 16.426 1.00 93.50 90 ALA A CA 1
ATOM 716 C C . ALA A 1 90 ? -30.393 -7.792 17.369 1.00 93.50 90 ALA A C 1
ATOM 718 O O . ALA A 1 90 ? -30.523 -7.658 18.589 1.00 93.50 90 ALA A O 1
ATOM 719 N N . ALA A 1 91 ? -30.246 -9.013 16.843 1.00 91.88 91 ALA A N 1
ATOM 720 C CA . ALA A 1 91 ? -30.141 -10.213 17.669 1.00 91.88 91 ALA A CA 1
ATOM 721 C C . ALA A 1 91 ? -28.847 -10.250 18.498 1.00 91.88 91 ALA A C 1
ATOM 723 O O . ALA A 1 91 ? -28.885 -10.680 19.658 1.00 91.88 91 ALA A O 1
ATOM 724 N N . ALA A 1 92 ? -27.726 -9.808 17.930 1.00 92.56 92 ALA A N 1
ATOM 725 C CA . ALA A 1 92 ? -26.443 -9.708 18.613 1.00 92.56 92 ALA A CA 1
ATOM 726 C C . ALA A 1 92 ? -26.476 -8.648 19.721 1.00 92.56 92 ALA A C 1
ATOM 728 O O . ALA A 1 92 ? -26.073 -8.944 20.843 1.00 92.56 92 ALA A O 1
ATOM 729 N N . GLU A 1 93 ? -27.048 -7.472 19.463 1.00 93.56 93 GLU A N 1
ATOM 730 C CA . GLU A 1 93 ? -27.243 -6.415 20.462 1.00 93.56 93 GLU A CA 1
ATOM 731 C C . GLU A 1 93 ? -28.102 -6.900 21.630 1.00 93.56 93 GLU A C 1
ATOM 733 O O . GLU A 1 93 ? -27.714 -6.764 22.791 1.00 93.56 93 GLU A O 1
ATOM 738 N N . ARG A 1 94 ? -29.215 -7.591 21.344 1.00 93.38 94 ARG A N 1
ATOM 739 C CA . ARG A 1 94 ? -30.040 -8.217 22.391 1.00 93.38 94 ARG A CA 1
ATOM 740 C C . ARG A 1 94 ? -29.256 -9.237 23.221 1.00 93.38 94 ARG A C 1
ATOM 742 O O . ARG A 1 94 ? -29.534 -9.396 24.408 1.00 93.38 94 ARG A O 1
ATOM 749 N N . ARG A 1 95 ? -28.320 -9.982 22.620 1.00 92.81 95 ARG A N 1
ATOM 750 C CA . ARG A 1 95 ? -27.453 -10.929 23.349 1.00 92.81 95 ARG A CA 1
ATOM 751 C C . ARG A 1 95 ? -26.410 -10.197 24.188 1.00 92.81 95 ARG A C 1
ATOM 753 O O . ARG A 1 95 ? -26.196 -10.597 25.327 1.00 92.81 95 ARG A O 1
ATOM 760 N N . ALA A 1 96 ? -25.801 -9.148 23.644 1.00 93.88 96 ALA A N 1
ATOM 761 C CA . ALA A 1 96 ? -24.809 -8.337 24.334 1.00 93.88 96 ALA A CA 1
ATOM 762 C C . ALA A 1 96 ? -25.411 -7.643 25.562 1.00 93.88 96 ALA A C 1
ATOM 764 O O . ALA A 1 96 ? -24.801 -7.675 26.627 1.00 93.88 96 ALA A O 1
ATOM 765 N N . GLU A 1 97 ? -26.626 -7.095 25.456 1.00 92.62 97 GLU A N 1
ATOM 766 C CA . GLU A 1 97 ? -27.290 -6.468 26.605 1.00 92.62 97 GLU A CA 1
ATOM 767 C C . GLU A 1 97 ? -27.599 -7.495 27.698 1.00 92.62 97 GLU A C 1
ATOM 769 O O . GLU A 1 97 ? -27.216 -7.309 28.850 1.00 92.62 97 GLU A O 1
ATOM 774 N N . ARG A 1 98 ? -28.149 -8.661 27.324 1.00 91.94 98 ARG A N 1
ATOM 775 C CA . ARG A 1 98 ? -28.343 -9.763 28.281 1.00 91.94 98 ARG A CA 1
ATOM 776 C C . ARG A 1 98 ? -27.038 -10.199 28.939 1.00 91.94 98 ARG A C 1
ATOM 778 O O . ARG A 1 98 ? -27.023 -10.492 30.129 1.00 91.94 98 ARG A O 1
ATOM 785 N N . GLN A 1 99 ? -25.947 -10.253 28.180 1.00 91.50 99 GLN A N 1
ATOM 786 C CA . GLN A 1 99 ? -24.639 -10.613 28.711 1.00 91.50 99 GLN A CA 1
ATOM 787 C C . GLN A 1 99 ? -24.141 -9.569 29.723 1.00 91.50 99 GLN A C 1
ATOM 789 O O . GLN A 1 99 ? -23.701 -9.952 30.806 1.00 91.50 99 GLN A O 1
ATOM 794 N N . LYS A 1 100 ? -24.252 -8.269 29.418 1.00 90.19 100 LYS A N 1
ATOM 795 C CA . LYS A 1 100 ? -23.917 -7.189 30.363 1.00 90.19 100 LYS A CA 1
ATOM 796 C C . LYS A 1 100 ? -24.743 -7.296 31.639 1.00 90.19 100 LYS A C 1
ATOM 798 O O . LYS A 1 100 ? -24.177 -7.241 32.726 1.00 90.19 100 LYS A O 1
ATOM 803 N N . ASP A 1 101 ? -26.047 -7.520 31.522 1.00 90.88 101 ASP A N 1
ATOM 804 C CA . ASP A 1 101 ? -26.934 -7.662 32.677 1.00 90.88 101 ASP A CA 1
ATOM 805 C C . ASP A 1 101 ? -26.576 -8.872 33.538 1.00 90.88 101 ASP A C 1
ATOM 807 O O . ASP A 1 101 ? -26.516 -8.763 34.764 1.00 90.88 101 ASP A O 1
ATOM 811 N N . MET A 1 102 ? -26.247 -10.005 32.913 1.00 91.31 102 MET A N 1
ATOM 812 C CA . MET A 1 102 ? -25.749 -11.182 33.622 1.00 91.31 102 MET A CA 1
ATOM 813 C C . MET A 1 102 ? -24.439 -10.891 34.362 1.00 91.31 102 MET A C 1
ATOM 815 O O . MET A 1 102 ? -24.307 -11.270 35.524 1.00 91.31 102 MET A O 1
ATOM 819 N N . TYR A 1 103 ? -23.486 -10.191 33.738 1.00 86.81 103 TYR A N 1
ATOM 820 C CA . TYR A 1 103 ? -22.229 -9.819 34.395 1.00 86.81 103 TYR A CA 1
ATOM 821 C C . TYR A 1 103 ? -22.430 -8.808 35.527 1.00 86.81 103 TYR A C 1
ATOM 823 O O . TYR A 1 103 ? -21.823 -8.960 36.586 1.00 86.81 103 TYR A O 1
ATOM 831 N N . ARG A 1 104 ? -23.320 -7.823 35.361 1.00 91.00 104 ARG A N 1
ATOM 832 C CA . ARG A 1 104 ? -23.713 -6.894 36.433 1.00 91.00 104 ARG A CA 1
ATOM 833 C C . ARG A 1 104 ? -24.347 -7.636 37.606 1.00 91.00 104 ARG A C 1
ATOM 835 O O . ARG A 1 104 ? -24.057 -7.328 38.760 1.00 91.00 104 ARG A O 1
ATOM 842 N N . ALA A 1 105 ? -25.228 -8.595 37.326 1.00 90.38 105 ALA A N 1
ATOM 843 C CA . ALA A 1 105 ? -25.878 -9.411 38.347 1.00 90.38 105 ALA A CA 1
ATOM 844 C C . ALA A 1 105 ? -24.865 -10.298 39.082 1.00 90.38 105 ALA A C 1
ATOM 846 O O . ALA A 1 105 ? -24.887 -10.362 40.310 1.00 90.38 105 ALA A O 1
ATOM 847 N N . LEU A 1 106 ? -23.938 -10.919 38.345 1.00 92.00 106 LEU A N 1
ATOM 848 C CA . LEU A 1 106 ? -22.857 -11.713 38.921 1.00 92.00 106 LEU A CA 1
ATOM 849 C C . LEU A 1 106 ? -21.948 -10.855 39.806 1.00 92.00 106 LEU A C 1
ATOM 851 O O . LEU A 1 106 ? -21.707 -11.230 40.947 1.00 92.00 106 LEU A O 1
ATOM 855 N N . GLY A 1 107 ? -21.517 -9.685 39.325 1.00 89.06 107 GLY A N 1
ATOM 856 C CA . GLY A 1 107 ? -20.697 -8.746 40.094 1.00 89.06 107 GLY A CA 1
ATOM 857 C C . GLY A 1 107 ? -21.352 -8.371 41.423 1.00 89.06 107 GLY A C 1
ATOM 858 O O . GLY A 1 107 ? -20.726 -8.516 42.476 1.00 89.06 107 GLY A O 1
ATOM 859 N N . ARG A 1 108 ? -22.645 -8.017 41.386 1.00 90.69 108 ARG A N 1
ATOM 860 C CA . ARG A 1 108 ? -23.444 -7.729 42.588 1.00 90.69 108 ARG A CA 1
ATOM 861 C C . ARG A 1 108 ? -23.519 -8.924 43.541 1.00 90.69 108 ARG A C 1
ATOM 863 O O . ARG A 1 108 ? -23.331 -8.753 44.741 1.00 90.69 108 ARG A O 1
ATOM 870 N N . ALA A 1 109 ? -23.742 -10.131 43.021 1.00 89.88 109 ALA A N 1
ATOM 871 C CA . ALA A 1 109 ? -23.801 -11.349 43.830 1.00 89.88 109 ALA A CA 1
ATOM 872 C C . ALA A 1 109 ? -22.446 -11.715 44.467 1.00 89.88 109 ALA A C 1
ATOM 874 O O . ALA A 1 109 ? -22.410 -12.235 45.578 1.00 89.88 109 ALA A O 1
ATOM 875 N N . THR A 1 110 ? -21.331 -11.415 43.794 1.00 88.62 110 THR A N 1
ATOM 876 C CA . THR A 1 110 ? -19.966 -11.648 44.300 1.00 88.62 110 THR A CA 1
ATOM 877 C C . THR A 1 110 ? -19.440 -10.534 45.213 1.00 88.62 110 THR A C 1
ATOM 879 O O . THR A 1 110 ? -18.290 -10.593 45.640 1.00 88.62 110 THR A O 1
ATOM 882 N N . GLY A 1 111 ? -20.263 -9.524 45.526 1.00 83.19 111 GLY A N 1
ATOM 883 C CA . GLY A 1 111 ? -19.904 -8.424 46.428 1.00 83.19 111 GLY A CA 1
ATOM 884 C C . GLY A 1 111 ? -19.100 -7.287 45.784 1.00 83.19 111 GLY A C 1
ATOM 885 O O . GLY A 1 111 ? -18.491 -6.498 46.502 1.00 83.19 111 GLY A O 1
ATOM 886 N N . ILE A 1 112 ? -19.086 -7.188 44.451 1.00 86.50 112 ILE A N 1
ATOM 887 C CA . ILE A 1 112 ? -18.472 -6.078 43.708 1.00 86.50 112 ILE A CA 1
ATOM 888 C C . ILE A 1 112 ? -19.488 -4.929 43.590 1.00 86.50 112 ILE A C 1
ATOM 890 O O . ILE A 1 112 ? -20.632 -5.145 43.188 1.00 86.50 112 ILE A O 1
ATOM 894 N N . ASP A 1 113 ? -19.065 -3.697 43.898 1.00 86.38 113 ASP A N 1
ATOM 895 C CA . ASP A 1 113 ? -19.869 -2.478 43.715 1.00 86.38 113 ASP A CA 1
ATOM 896 C C . ASP A 1 113 ? -19.846 -2.031 42.242 1.00 86.38 113 ASP A C 1
ATOM 898 O O . ASP A 1 113 ? -19.003 -1.245 41.799 1.00 86.38 113 ASP A O 1
ATOM 902 N N . VAL A 1 114 ? -20.774 -2.591 41.468 1.00 86.56 114 VAL A N 1
ATOM 903 C CA . VAL A 1 114 ? -20.923 -2.328 40.030 1.00 86.56 114 VAL A CA 1
ATOM 904 C C . VAL A 1 114 ? -21.344 -0.877 39.758 1.00 86.56 114 VAL A C 1
ATOM 906 O O . VAL A 1 114 ? -20.860 -0.275 38.804 1.00 86.56 114 VAL A O 1
ATOM 909 N N . ASP A 1 115 ? -22.175 -0.283 40.618 1.00 88.31 115 ASP A N 1
ATOM 910 C CA . ASP A 1 115 ? -22.723 1.067 40.423 1.00 88.31 115 ASP A CA 1
ATOM 911 C C . ASP A 1 115 ? -21.657 2.154 40.628 1.00 88.31 115 ASP A C 1
ATOM 913 O O . ASP A 1 115 ? -21.665 3.207 39.981 1.00 88.31 115 ASP A O 1
ATOM 917 N N . LYS A 1 116 ? -20.712 1.939 41.549 1.00 89.19 116 LYS A N 1
ATOM 918 C CA . LYS A 1 116 ? -19.534 2.804 41.676 1.00 89.19 116 LYS A CA 1
ATOM 919 C C . LYS A 1 116 ? -18.631 2.695 40.446 1.00 89.19 116 LYS A C 1
ATOM 921 O O . LYS A 1 116 ? -18.243 3.725 39.901 1.00 89.19 116 LYS A O 1
ATOM 926 N N . MET A 1 117 ? -18.361 1.477 39.983 1.00 87.00 117 MET A N 1
ATOM 927 C CA . MET A 1 117 ? -17.506 1.234 38.819 1.00 87.00 117 MET A CA 1
ATOM 928 C C . MET A 1 117 ? -18.081 1.857 37.536 1.00 87.00 117 MET A C 1
ATOM 930 O O . MET A 1 117 ? -17.352 2.514 36.800 1.00 87.00 117 MET A O 1
ATOM 934 N N . GLU A 1 118 ? -19.388 1.734 37.283 1.00 88.38 118 GLU A N 1
ATOM 935 C CA . GLU A 1 118 ? -20.026 2.358 36.112 1.00 88.38 118 GLU A CA 1
ATOM 936 C C . GLU A 1 118 ? -19.927 3.892 36.132 1.00 88.38 118 GLU A C 1
ATOM 938 O O . GLU A 1 118 ? -19.712 4.510 35.088 1.00 88.38 118 GLU A O 1
ATOM 943 N N . ARG A 1 119 ? -20.027 4.519 37.312 1.00 91.44 119 ARG A N 1
ATOM 944 C CA . ARG A 1 119 ? -19.858 5.975 37.464 1.00 91.44 119 ARG A CA 1
ATOM 945 C C . ARG A 1 119 ? -18.431 6.429 37.174 1.00 91.44 119 ARG A C 1
ATOM 947 O O . ARG A 1 119 ? -18.249 7.448 36.511 1.00 91.44 119 ARG A O 1
ATOM 954 N N . GLU A 1 120 ? -17.438 5.687 37.656 1.00 91.19 120 GLU A N 1
ATOM 955 C CA . GLU A 1 120 ? -16.024 5.972 37.389 1.00 91.19 120 GLU A CA 1
ATOM 956 C C . GLU A 1 120 ? -15.710 5.825 35.892 1.00 91.19 120 GLU A C 1
ATOM 958 O O . GLU A 1 120 ? -15.154 6.747 35.297 1.00 91.19 120 GLU A O 1
ATOM 963 N N . ILE A 1 121 ? -16.183 4.746 35.256 1.00 90.38 121 ILE A N 1
ATOM 964 C CA . ILE A 1 121 ? -16.036 4.520 33.809 1.00 90.38 121 ILE A CA 1
ATOM 965 C C . ILE A 1 121 ? -16.697 5.646 33.002 1.00 90.38 121 ILE A C 1
ATOM 967 O O . ILE A 1 121 ? -16.112 6.146 32.043 1.00 90.38 121 ILE A O 1
ATOM 971 N N . ALA A 1 122 ? -17.909 6.070 33.372 1.00 92.19 122 ALA A N 1
ATOM 972 C CA . ALA A 1 122 ? -18.604 7.150 32.673 1.00 92.19 122 ALA A CA 1
ATOM 973 C C . ALA A 1 122 ? -17.857 8.490 32.787 1.00 92.19 122 ALA A C 1
ATOM 975 O O . ALA A 1 122 ? -17.778 9.239 31.810 1.00 92.19 122 ALA A O 1
ATOM 976 N N . ALA A 1 123 ? -17.287 8.786 33.959 1.00 93.44 123 ALA A N 1
ATOM 977 C CA . ALA A 1 123 ? -16.487 9.988 34.173 1.00 93.44 123 ALA A CA 1
ATOM 978 C C . ALA A 1 123 ? -15.189 9.965 33.350 1.00 93.44 123 ALA A C 1
ATOM 980 O O . ALA A 1 123 ? -14.843 10.968 32.721 1.00 93.44 123 ALA A O 1
ATOM 981 N N . GLU A 1 124 ? -14.505 8.821 33.305 1.00 91.62 124 GLU A N 1
ATOM 982 C CA . GLU A 1 124 ? -13.290 8.634 32.511 1.00 91.62 124 GLU A CA 1
ATOM 983 C C . GLU A 1 124 ? -13.572 8.762 31.008 1.00 91.62 124 GLU A C 1
ATOM 985 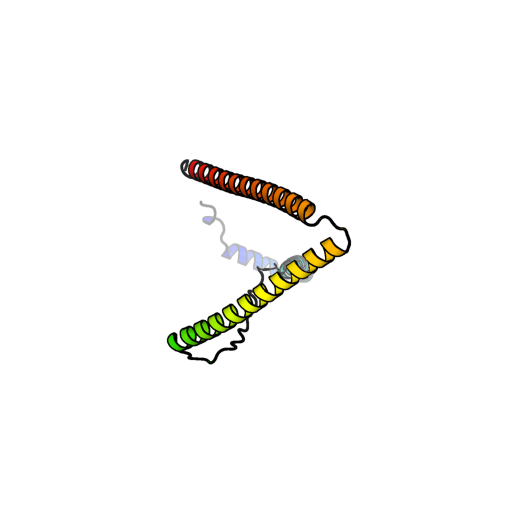O O . GLU A 1 124 ? -12.911 9.545 30.325 1.00 91.62 124 GLU A O 1
ATOM 990 N N . GLN A 1 125 ? -14.622 8.105 30.500 1.00 92.50 125 GLN A N 1
ATOM 991 C CA . GLN A 1 125 ? -15.014 8.214 29.090 1.00 92.50 125 GLN A CA 1
ATOM 992 C C . GLN A 1 125 ? -15.415 9.640 28.700 1.00 92.50 125 GLN A C 1
ATOM 994 O O . GLN A 1 125 ? -15.083 10.100 27.607 1.00 92.50 125 GLN A O 1
ATOM 999 N N . ALA A 1 126 ? -16.110 10.371 29.577 1.00 94.06 126 ALA A N 1
ATOM 1000 C CA . ALA A 1 126 ? -16.461 11.765 29.321 1.00 94.06 126 ALA A CA 1
ATOM 1001 C C . ALA A 1 126 ? -15.212 12.661 29.242 1.00 94.06 126 ALA A C 1
ATOM 1003 O O . ALA A 1 126 ? -15.118 13.516 28.354 1.00 94.06 126 ALA A O 1
ATOM 1004 N N . ALA A 1 127 ? -14.238 12.445 30.131 1.00 93.62 127 ALA A N 1
ATOM 1005 C CA . ALA A 1 127 ? -12.967 13.161 30.119 1.00 93.62 127 ALA A CA 1
ATOM 1006 C C . ALA A 1 127 ? -12.141 12.835 28.863 1.00 93.62 127 ALA A C 1
ATOM 1008 O O . ALA A 1 127 ? -11.628 13.745 28.205 1.00 93.62 127 ALA A O 1
ATOM 1009 N N . GLU A 1 128 ? -12.068 11.560 28.480 1.00 92.69 128 GLU A N 1
ATOM 1010 C CA . GLU A 1 128 ? -11.369 11.119 27.274 1.00 92.69 128 GLU A CA 1
ATOM 1011 C C . GLU A 1 128 ? -12.028 11.673 26.005 1.00 92.69 128 GLU A C 1
ATOM 1013 O O . GLU A 1 128 ? -11.344 12.218 25.136 1.00 92.69 128 GLU A O 1
ATOM 1018 N N . ALA A 1 129 ? -13.360 11.634 25.915 1.00 93.69 129 ALA A N 1
ATOM 1019 C CA . ALA A 1 129 ? -14.100 12.201 24.793 1.00 93.69 129 ALA A CA 1
ATOM 1020 C C . ALA A 1 129 ? -13.886 13.719 24.673 1.00 93.69 129 ALA A C 1
ATOM 1022 O O . ALA A 1 129 ? -13.722 14.233 23.562 1.00 93.69 129 ALA A O 1
ATOM 1023 N N . ALA A 1 130 ? -13.847 14.446 25.794 1.00 93.25 130 ALA A N 1
ATOM 1024 C CA . ALA A 1 130 ? -13.544 15.875 25.807 1.00 93.25 130 ALA A CA 1
ATOM 1025 C C . ALA A 1 130 ? -12.105 16.156 25.340 1.00 93.25 130 ALA A C 1
ATOM 1027 O O . ALA A 1 130 ? -11.890 17.025 24.491 1.00 93.25 130 ALA A O 1
ATOM 1028 N N . ALA A 1 131 ? -11.129 15.381 25.820 1.00 93.50 131 ALA A N 1
ATOM 1029 C CA . ALA A 1 131 ? -9.734 15.495 25.401 1.00 93.50 131 ALA A CA 1
ATOM 1030 C C . ALA A 1 131 ? -9.549 15.159 23.911 1.00 93.50 131 ALA A C 1
ATOM 1032 O O . ALA A 1 131 ? -8.844 15.872 23.194 1.00 93.50 131 ALA A O 1
ATOM 1033 N N . ALA A 1 132 ? -10.215 14.115 23.413 1.00 93.19 132 ALA A N 1
ATOM 1034 C CA . ALA A 1 132 ? -10.190 13.731 22.006 1.00 93.19 132 ALA A CA 1
ATOM 1035 C C . ALA A 1 132 ? -10.799 14.817 21.108 1.00 93.19 132 ALA A C 1
ATOM 1037 O O . ALA A 1 132 ? -10.221 15.152 20.074 1.00 93.19 132 ALA A O 1
ATOM 1038 N N . ARG A 1 133 ? -11.925 15.419 21.517 1.00 93.25 133 ARG A N 1
ATOM 1039 C CA . ARG A 1 133 ? -12.531 16.561 20.811 1.00 93.25 133 ARG A CA 1
ATOM 1040 C C . ARG A 1 133 ? -11.599 17.770 20.790 1.00 93.25 133 ARG A C 1
ATOM 1042 O O . ARG A 1 133 ? -11.393 18.347 19.730 1.00 93.25 133 ARG A O 1
ATOM 1049 N N . ALA A 1 134 ? -10.978 18.112 21.919 1.00 92.75 134 ALA A N 1
ATOM 1050 C CA . ALA A 1 134 ? -10.019 19.214 21.984 1.00 92.75 134 ALA A CA 1
ATOM 1051 C C . ALA A 1 134 ? -8.816 18.990 21.051 1.00 92.75 134 ALA A C 1
ATOM 1053 O O . ALA A 1 134 ? -8.419 19.903 20.330 1.00 92.75 134 ALA A O 1
ATOM 1054 N N . ARG A 1 135 ? -8.281 17.761 21.001 1.00 92.56 135 ARG A N 1
ATOM 1055 C CA . ARG A 1 135 ? -7.198 17.385 20.076 1.00 92.56 135 ARG A CA 1
ATOM 1056 C C . ARG A 1 135 ? -7.618 17.497 18.611 1.00 92.56 135 ARG A C 1
ATOM 1058 O O . ARG A 1 135 ? -6.848 18.027 17.818 1.00 92.56 135 ARG A O 1
ATOM 1065 N N . ARG A 1 136 ? -8.824 17.035 18.254 1.00 92.06 136 ARG A N 1
ATOM 1066 C CA . ARG A 1 136 ? -9.361 17.168 16.886 1.00 92.06 136 ARG A CA 1
ATOM 1067 C C . ARG A 1 136 ? -9.510 18.633 16.488 1.00 92.06 136 ARG A C 1
ATOM 1069 O O . ARG A 1 136 ? -8.965 19.026 15.466 1.00 92.06 136 ARG A O 1
ATOM 1076 N N . ASN A 1 137 ? -10.125 19.448 17.340 1.00 94.06 137 ASN A N 1
ATOM 1077 C CA . ASN A 1 137 ? -10.304 20.877 17.080 1.00 94.06 137 ASN A CA 1
ATOM 1078 C C . ASN A 1 137 ? -8.956 21.607 16.939 1.00 94.06 137 ASN A C 1
ATOM 1080 O O . ASN A 1 137 ? -8.801 22.464 16.073 1.00 94.06 137 ASN A O 1
ATOM 1084 N N . ALA A 1 138 ? -7.962 21.260 17.764 1.00 90.81 138 ALA A N 1
ATOM 1085 C CA . ALA A 1 138 ? -6.616 21.823 17.662 1.00 90.81 138 ALA A CA 1
ATOM 1086 C C . ALA A 1 138 ? -5.908 21.408 16.360 1.00 90.81 138 ALA A C 1
ATOM 1088 O O . ALA A 1 138 ? -5.261 22.239 15.725 1.00 90.81 138 ALA A O 1
ATOM 1089 N N . ALA A 1 139 ? -6.054 20.147 15.938 1.00 90.12 139 ALA A N 1
ATOM 1090 C CA . ALA A 1 139 ? -5.512 19.662 14.671 1.00 90.12 139 ALA A CA 1
ATOM 1091 C C . ALA A 1 139 ? -6.180 20.349 13.468 1.00 90.12 139 ALA A C 1
ATOM 1093 O O . ALA A 1 139 ? -5.488 20.805 12.561 1.00 90.12 139 ALA A O 1
ATOM 1094 N N . GLU A 1 140 ? -7.505 20.496 13.483 1.00 91.12 140 GLU A N 1
ATOM 1095 C CA . GLU A 1 140 ? -8.255 21.218 12.450 1.00 91.12 140 GLU A CA 1
ATOM 1096 C C . GLU A 1 140 ? -7.848 22.697 12.376 1.00 91.12 140 GLU A C 1
ATOM 1098 O O . GLU A 1 140 ? -7.625 23.219 11.283 1.00 91.12 140 GLU A O 1
ATOM 1103 N N . ALA A 1 141 ? -7.658 23.357 13.523 1.00 89.38 141 ALA A N 1
ATOM 1104 C CA . ALA A 1 141 ? -7.180 24.738 13.581 1.00 89.38 141 ALA A CA 1
ATOM 1105 C C . ALA A 1 141 ? -5.744 24.888 13.047 1.00 89.38 141 ALA A C 1
ATOM 1107 O O . ALA A 1 141 ? -5.454 25.840 12.322 1.00 89.38 141 ALA A O 1
ATOM 1108 N N . ALA A 1 142 ? -4.851 23.940 13.349 1.00 88.12 142 ALA A N 1
ATOM 1109 C CA . ALA A 1 142 ? -3.488 23.930 12.820 1.00 88.12 142 ALA A CA 1
ATOM 1110 C C . ALA A 1 142 ? -3.463 23.714 11.295 1.00 88.12 142 ALA A C 1
ATOM 1112 O O . ALA A 1 142 ? -2.729 24.401 10.583 1.00 88.12 142 ALA A O 1
ATOM 1113 N N . ILE A 1 143 ? -4.312 22.817 10.779 1.00 88.31 143 ILE A N 1
ATOM 1114 C CA . ILE A 1 143 ? -4.475 22.598 9.335 1.00 88.31 143 ILE A CA 1
ATOM 1115 C C . ILE A 1 143 ? -5.006 23.871 8.665 1.00 88.31 143 ILE A C 1
ATOM 1117 O O . ILE A 1 143 ? -4.453 24.301 7.652 1.00 88.31 143 ILE A O 1
ATOM 1121 N N . ALA A 1 144 ? -6.021 24.519 9.240 1.00 86.81 144 ALA A N 1
ATOM 1122 C CA . ALA A 1 144 ? -6.559 25.773 8.720 1.00 86.81 144 ALA A CA 1
ATOM 1123 C C . ALA A 1 144 ? -5.503 26.894 8.697 1.00 86.81 144 ALA A C 1
ATOM 1125 O O . ALA A 1 144 ? -5.345 27.562 7.678 1.00 86.81 144 ALA A O 1
ATOM 1126 N N . ALA A 1 145 ? -4.722 27.053 9.770 1.00 82.94 145 ALA A N 1
ATOM 1127 C CA . ALA A 1 145 ? -3.638 28.034 9.830 1.00 82.94 145 ALA A CA 1
ATOM 1128 C C . ALA A 1 145 ? -2.539 27.766 8.785 1.00 82.94 145 ALA A C 1
ATOM 1130 O O . ALA A 1 145 ? -2.040 28.700 8.158 1.00 82.94 145 ALA A O 1
ATOM 1131 N N . SER A 1 146 ? -2.194 26.494 8.551 1.00 80.25 146 SER A N 1
ATOM 1132 C CA . SER A 1 146 ? -1.207 26.118 7.531 1.00 80.25 146 SER A CA 1
ATOM 1133 C C . SER A 1 146 ? -1.682 26.418 6.104 1.00 80.25 146 SER A C 1
ATOM 1135 O O . SER A 1 146 ? -0.886 26.872 5.284 1.00 80.25 146 SER A O 1
ATOM 1137 N N . ARG A 1 147 ? -2.983 26.248 5.817 1.00 80.25 147 ARG A N 1
ATOM 1138 C CA . ARG A 1 147 ? -3.577 26.624 4.523 1.00 80.25 147 ARG A CA 1
ATOM 1139 C C . ARG A 1 147 ? -3.514 28.130 4.284 1.00 80.25 147 ARG A C 1
ATOM 1141 O O . ARG A 1 147 ? -3.065 28.538 3.222 1.00 80.25 147 ARG A O 1
ATOM 1148 N N . VAL A 1 148 ? -3.874 28.942 5.281 1.00 77.94 148 VAL A N 1
ATOM 1149 C CA . VAL A 1 148 ? -3.847 30.412 5.151 1.00 77.94 148 VAL A CA 1
ATOM 1150 C C . VAL A 1 148 ? -2.426 30.943 4.935 1.00 77.94 148 VAL A C 1
ATOM 1152 O O . VAL A 1 148 ? -2.234 31.883 4.168 1.00 77.94 148 VAL A O 1
ATOM 1155 N N . ASN A 1 149 ? -1.417 30.355 5.584 1.00 74.75 149 ASN A N 1
ATOM 1156 C CA . ASN A 1 149 ? -0.025 30.757 5.360 1.00 74.75 149 ASN A CA 1
ATOM 1157 C C . ASN A 1 149 ? 0.457 30.400 3.945 1.00 74.75 149 ASN A C 1
ATOM 1159 O O . ASN A 1 149 ? 1.099 31.223 3.303 1.00 74.75 149 ASN A O 1
ATOM 1163 N N . ASN A 1 150 ? 0.080 29.228 3.428 1.00 69.62 150 ASN A N 1
ATOM 1164 C CA . ASN A 1 150 ? 0.423 28.814 2.065 1.00 69.62 150 ASN A CA 1
ATOM 1165 C C . ASN A 1 150 ? -0.256 29.698 0.993 1.00 69.62 150 ASN A C 1
ATOM 1167 O O . ASN A 1 150 ? 0.348 30.044 -0.016 1.00 69.62 150 ASN A O 1
ATOM 1171 N N . GLU A 1 151 ? -1.499 30.127 1.234 1.00 67.69 151 GLU A N 1
ATOM 1172 C CA . GLU A 1 151 ? -2.221 31.056 0.348 1.00 67.69 151 GLU A CA 1
ATOM 1173 C C . GLU A 1 151 ? -1.626 32.474 0.351 1.00 67.69 151 GLU A C 1
ATOM 1175 O O . GLU A 1 151 ? -1.692 33.168 -0.661 1.00 67.69 151 GLU A O 1
ATOM 1180 N N . ARG A 1 152 ? -1.021 32.911 1.463 1.00 59.12 152 ARG A N 1
ATOM 1181 C CA . ARG A 1 152 ? -0.328 34.207 1.542 1.00 59.12 152 ARG A CA 1
ATOM 1182 C C . ARG A 1 152 ? 0.990 34.199 0.775 1.00 59.12 152 ARG A C 1
ATOM 1184 O O . ARG A 1 152 ? 1.237 35.134 0.016 1.00 59.12 152 ARG A O 1
ATOM 1191 N N . ASP A 1 153 ? 1.783 33.140 0.914 1.00 59.38 153 ASP A N 1
ATOM 1192 C CA . ASP A 1 153 ? 3.078 33.023 0.234 1.00 59.38 153 ASP A CA 1
ATOM 1193 C C . ASP A 1 153 ? 2.931 32.836 -1.291 1.00 59.38 153 ASP A C 1
ATOM 1195 O O . ASP A 1 153 ? 3.783 33.293 -2.047 1.00 59.38 153 ASP A O 1
ATOM 1199 N N . GLY A 1 154 ? 1.817 32.266 -1.770 1.00 56.91 154 GLY A N 1
ATOM 1200 C CA . GLY A 1 154 ? 1.525 32.105 -3.205 1.00 56.91 154 GLY A CA 1
ATOM 1201 C C . GLY A 1 154 ? 1.018 33.356 -3.943 1.00 56.91 154 GLY A C 1
ATOM 1202 O O . GLY A 1 154 ? 0.782 33.287 -5.144 1.00 56.91 154 GLY A O 1
ATOM 1203 N N . THR A 1 155 ? 0.824 34.490 -3.258 1.00 55.41 155 THR A N 1
ATOM 1204 C CA . THR A 1 155 ? 0.407 35.773 -3.879 1.00 55.41 155 THR A CA 1
ATOM 1205 C C . THR A 1 155 ? 1.551 36.782 -4.032 1.00 55.41 155 THR A C 1
ATOM 1207 O O . THR A 1 155 ? 1.317 37.925 -4.424 1.00 55.41 155 THR A O 1
ATOM 1210 N N . ALA A 1 156 ? 2.779 36.368 -3.703 1.00 51.19 156 ALA A N 1
ATOM 1211 C CA . ALA A 1 156 ? 3.987 37.188 -3.767 1.00 51.19 156 ALA A CA 1
ATOM 1212 C C . ALA A 1 156 ? 4.854 36.946 -5.026 1.00 51.19 156 ALA A C 1
ATOM 1214 O O . ALA A 1 156 ? 5.946 37.509 -5.112 1.00 51.19 156 ALA A O 1
ATOM 1215 N N . GLU A 1 157 ? 4.371 36.158 -5.993 1.00 43.38 157 GLU A N 1
ATOM 1216 C CA . GLU A 1 157 ? 4.932 36.031 -7.354 1.00 43.38 157 GLU A CA 1
ATOM 1217 C C . GLU A 1 157 ? 4.044 36.738 -8.387 1.00 43.38 157 GLU A C 1
ATOM 1219 O O . GLU A 1 157 ? 4.612 37.357 -9.318 1.00 43.38 157 GLU A O 1
#

Sequence (157 aa):
MRMITRYNPKAGFADFWNEFRRPNPYRWPILAVSGCMTFSLLWMVAQEDVIGPPVPPEVTYITSFAEGRTDAEIAASNTANQEMQDELTAAAERRAERQKDMYRALGRATGIDVDKMEREIAAEQAAEAAAARARRNAAEAAIAASRVNNERDGTAE

Radius of gyration: 41.07 Å; chains: 1; bounding box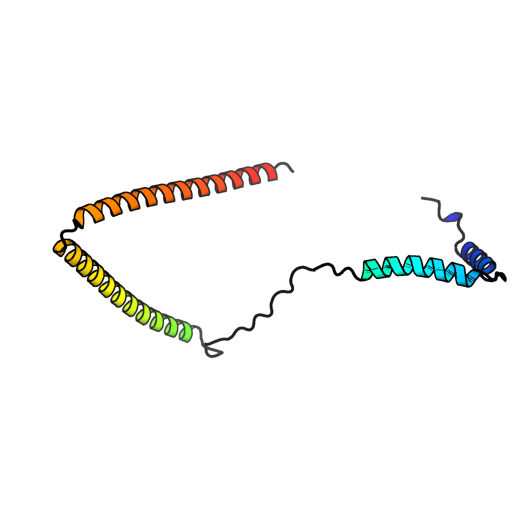: 88×51×90 Å

Foldseek 3Di:
DPPPVPDDPVVVVVVVVVVLPPPDPCSCVVCVVVVCVVVVVVVVVVPDDDPDDDDPDDDDDDDPDDPPDDPVNVVVVVVVVVVVVVVVVVVVVVVVVVVVVVVLVVCVVVPHPVVVVVVVVVVVVVVVVVVVVVVVVVVVVVVVVVVVVVVVVVVPD